Protein AF-A0AA39CH59-F1 (afdb_monomer_lite)

Sequence (118 aa):
MGLSSDQQQALDIQNHGRRNKNLNPLQWDDKLASDAQNWANHLAQQVGHMQHSTSQERPGQGENLFWGWASPGPYKEPYMHAAQGWMNEAAKYHGEAIGQGNDSAYGHYSQLGPWIEK

pLDDT: mean 80.27, std 16.63, range [33.5, 96.62]

Radius of gyration: 14.46 Å; chains: 1; bounding box: 41×37×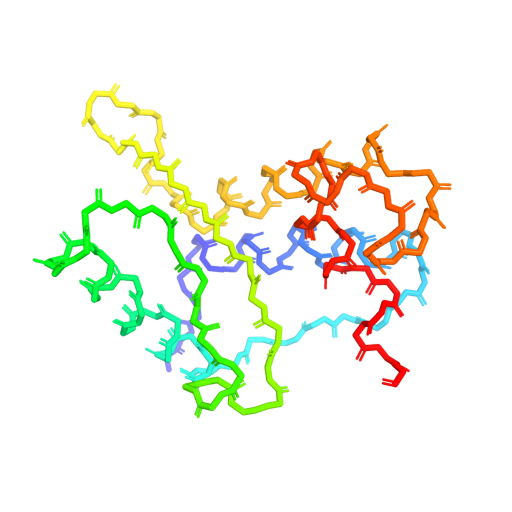37 Å

InterPro domains:
  IPR001283 Cysteine-rich secretory protein-related [PTHR10334] (8-112)
  IPR014044 CAP domain [PF00188] (11-112)
  IPR014044 CAP domain [SM00198] (5-118)
  IPR035940 CAP superfamily [G3DSA:3.40.33.10] (3-114)
  IPR035940 CAP superfamily [SSF55797] (4-112)

Secondary structure (DSSP, 8-state):
-PPPHHHHHHHHHHHHHHHTTTPPPP---HHHHHHHHHHHHHIIIII-S--PPPTTTSTT---------SSSSS-SSHHHHHHHHHHHGGGG--SPPTTSS-HHHHHHHHHHTGGGG-

Foldseek 3Di:
DDDDPLQVLLQVLLQVVAVVVVHDRDDDDPVVVVLVVVVVVCCVPPPVDDDDDDCVSVPPDDDDDDDDDVPVDVPPSVSNVSSVVLSVLVVVDPPDDPPRDPCVSRVSVVRSYDVNPD

Structure (mmCIF, N/CA/C/O backbone):
data_AF-A0AA39CH59-F1
#
_entry.id   AF-A0AA39CH59-F1
#
loop_
_atom_site.group_PDB
_atom_site.id
_atom_site.type_symbol
_atom_site.label_atom_id
_atom_site.label_alt_id
_atom_site.label_comp_id
_atom_site.label_asym_id
_atom_site.label_entity_id
_atom_site.label_seq_id
_atom_site.pdbx_PDB_ins_code
_atom_site.Cartn_x
_atom_site.Cartn_y
_atom_site.Cartn_z
_atom_site.occupancy
_atom_site.B_iso_or_equiv
_atom_site.auth_seq_id
_atom_site.auth_comp_id
_atom_site.auth_asym_id
_atom_site.auth_atom_id
_atom_site.pdbx_PDB_model_num
ATOM 1 N N . MET A 1 1 ? -19.559 -9.095 0.806 1.00 54.31 1 MET A N 1
ATOM 2 C CA . MET A 1 1 ? -19.855 -7.742 0.280 1.00 54.31 1 MET A CA 1
ATOM 3 C C . MET A 1 1 ? -18.811 -7.466 -0.793 1.00 54.31 1 MET A C 1
ATOM 5 O O . MET A 1 1 ? -17.722 -7.997 -0.655 1.00 54.31 1 MET A O 1
ATOM 9 N N . GLY A 1 2 ? -19.146 -6.782 -1.889 1.00 83.88 2 GLY A N 1
ATOM 10 C CA . GLY A 1 2 ? -18.177 -6.516 -2.966 1.00 83.88 2 GLY A CA 1
ATOM 11 C C . GLY A 1 2 ? -17.148 -5.447 -2.582 1.00 83.88 2 GLY A C 1
ATOM 12 O O . GLY A 1 2 ? -17.349 -4.740 -1.594 1.00 83.88 2 GLY A O 1
ATOM 13 N N . LEU A 1 3 ? -16.077 -5.327 -3.374 1.00 92.44 3 LEU A N 1
ATOM 14 C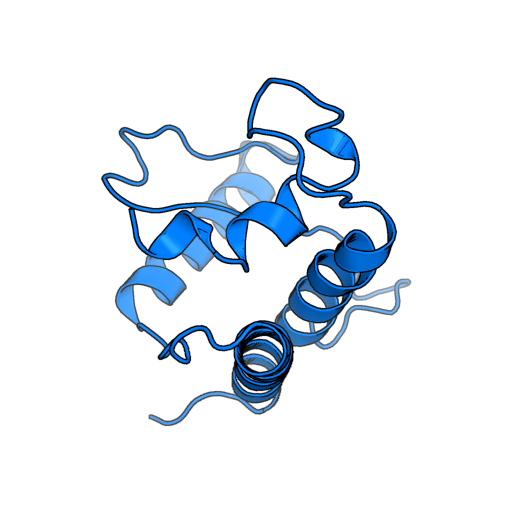 CA . LEU A 1 3 ? -15.074 -4.268 -3.225 1.00 92.44 3 LEU A CA 1
ATOM 15 C C . LEU A 1 3 ? -15.703 -2.882 -3.383 1.00 92.44 3 LEU A C 1
ATOM 17 O O . LEU A 1 3 ? -16.651 -2.699 -4.154 1.00 92.44 3 LEU A O 1
ATOM 21 N N . SER A 1 4 ? -15.152 -1.890 -2.685 1.00 95.44 4 SER A N 1
ATOM 22 C CA . SER A 1 4 ? -15.466 -0.491 -2.975 1.00 95.44 4 SER A CA 1
ATOM 23 C C . SER A 1 4 ? -14.937 -0.096 -4.361 1.00 95.44 4 SER A C 1
ATOM 25 O O . SER A 1 4 ? -14.040 -0.742 -4.906 1.00 95.44 4 SER A O 1
ATOM 27 N N . SER A 1 5 ? -15.455 0.999 -4.930 1.00 96.19 5 SER A N 1
ATOM 28 C CA . SER A 1 5 ? -14.952 1.507 -6.216 1.00 96.19 5 SER A CA 1
ATOM 29 C C . SER A 1 5 ? -13.452 1.821 -6.171 1.00 96.19 5 SER A C 1
ATOM 31 O O . SER A 1 5 ? -12.761 1.594 -7.157 1.00 96.19 5 SER A O 1
ATOM 33 N N . ASP A 1 6 ? -12.948 2.329 -5.046 1.00 95.38 6 ASP A N 1
ATOM 34 C CA . ASP A 1 6 ? -11.532 2.674 -4.881 1.00 95.38 6 ASP A CA 1
ATOM 35 C C . ASP A 1 6 ? -10.653 1.411 -4.812 1.00 95.38 6 ASP A C 1
ATOM 37 O O . ASP A 1 6 ? -9.663 1.281 -5.531 1.00 95.38 6 ASP A O 1
ATOM 41 N N . GLN A 1 7 ? -11.079 0.408 -4.034 1.00 95.75 7 GLN A N 1
ATOM 42 C CA . GLN A 1 7 ? -10.399 -0.890 -3.951 1.00 95.75 7 GLN A CA 1
ATOM 43 C C . GLN A 1 7 ? -10.366 -1.609 -5.306 1.00 95.75 7 GLN A C 1
ATOM 45 O O . GLN A 1 7 ? -9.325 -2.136 -5.702 1.00 95.75 7 GLN A O 1
ATOM 50 N N . GLN A 1 8 ? -11.488 -1.601 -6.034 1.00 96.62 8 GLN A N 1
ATOM 51 C CA . GLN A 1 8 ? -11.571 -2.208 -7.360 1.00 96.62 8 GLN A CA 1
ATOM 52 C C . GLN A 1 8 ? -10.623 -1.518 -8.348 1.00 96.62 8 GLN A C 1
ATOM 54 O O . GLN A 1 8 ? -9.862 -2.198 -9.031 1.00 96.62 8 GLN A O 1
ATOM 59 N N . GLN A 1 9 ? -10.601 -0.182 -8.383 1.00 95.69 9 GLN A N 1
ATOM 60 C CA . GLN A 1 9 ? -9.691 0.560 -9.260 1.00 95.69 9 GLN A CA 1
ATOM 61 C C . GLN A 1 9 ? -8.221 0.287 -8.931 1.00 95.69 9 GLN A C 1
ATOM 63 O O . GLN A 1 9 ? -7.411 0.103 -9.839 1.00 95.69 9 GLN A O 1
ATOM 68 N N . ALA A 1 10 ? -7.865 0.208 -7.649 1.00 93.94 10 ALA A N 1
ATOM 69 C CA . ALA A 1 10 ? -6.507 -0.127 -7.232 1.00 93.94 10 ALA A CA 1
ATOM 70 C C . ALA A 1 10 ? -6.073 -1.526 -7.701 1.00 93.94 10 ALA A C 1
ATOM 72 O O . ALA A 1 10 ? -4.932 -1.703 -8.143 1.00 93.94 10 ALA A O 1
ATOM 73 N N . LEU A 1 11 ? -6.970 -2.515 -7.625 1.00 94.56 11 LEU A N 1
ATOM 74 C CA . LEU A 1 11 ? -6.720 -3.868 -8.125 1.00 94.56 11 LEU A CA 1
ATOM 75 C C . LEU A 1 11 ? -6.579 -3.879 -9.654 1.00 94.56 11 LEU A C 1
ATOM 77 O O . LEU A 1 11 ? -5.652 -4.495 -10.185 1.00 94.56 11 LEU A O 1
ATOM 81 N N . ASP A 1 12 ? -7.450 -3.157 -10.359 1.00 94.69 12 ASP A N 1
ATOM 82 C CA . ASP A 1 12 ? -7.435 -3.061 -11.820 1.00 94.69 12 ASP A CA 1
ATOM 83 C C . ASP A 1 12 ? -6.147 -2.401 -12.337 1.00 94.69 12 ASP A C 1
ATOM 85 O O . ASP A 1 12 ? -5.546 -2.895 -13.293 1.00 94.69 12 ASP A O 1
ATOM 89 N N . ILE A 1 13 ? -5.671 -1.335 -11.681 1.00 92.12 13 ILE A N 1
ATOM 90 C CA . ILE A 1 13 ? -4.408 -0.651 -12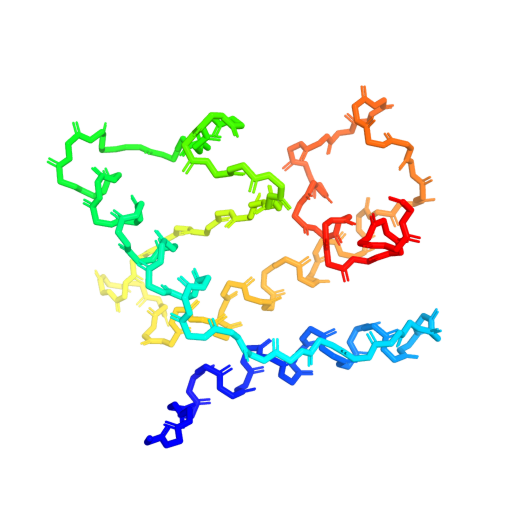.014 1.00 92.12 13 ILE A CA 1
ATOM 91 C C . ILE A 1 13 ? -3.222 -1.621 -11.929 1.00 92.12 13 ILE A C 1
ATOM 93 O O . ILE A 1 13 ? -2.415 -1.711 -12.861 1.00 92.12 13 ILE A O 1
ATOM 97 N N . GLN A 1 14 ? -3.130 -2.379 -10.836 1.00 89.19 14 GLN A N 1
ATOM 98 C CA . GLN A 1 14 ? -2.059 -3.358 -10.638 1.00 89.19 14 GLN A CA 1
ATOM 99 C C . GLN A 1 14 ? -2.154 -4.496 -11.662 1.00 89.19 14 GLN A C 1
ATOM 101 O O . GLN A 1 14 ? -1.159 -4.849 -12.299 1.00 89.19 14 GLN A O 1
ATOM 106 N N . ASN A 1 15 ? -3.356 -5.029 -11.891 1.00 92.31 15 ASN A N 1
ATOM 107 C CA . ASN A 1 15 ? -3.588 -6.110 -12.849 1.00 92.31 15 ASN A CA 1
ATOM 108 C C . ASN A 1 15 ? -3.331 -5.692 -14.298 1.00 92.31 15 ASN A C 1
ATOM 110 O O . ASN A 1 15 ? -2.799 -6.486 -15.077 1.00 92.31 15 ASN A O 1
ATOM 114 N N . HIS A 1 16 ? -3.620 -4.444 -14.660 1.00 89.88 16 HIS A N 1
ATOM 115 C CA . HIS A 1 16 ? -3.230 -3.885 -15.950 1.00 89.88 16 HIS A CA 1
ATOM 116 C C . HIS A 1 16 ? -1.701 -3.859 -16.106 1.00 89.88 16 HIS A C 1
ATOM 118 O O . HIS A 1 16 ? -1.168 -4.298 -17.129 1.00 89.88 16 HIS A O 1
ATOM 124 N N . GLY A 1 17 ? -0.980 -3.424 -15.068 1.00 84.94 17 GLY A N 1
ATOM 125 C CA . GLY A 1 17 ? 0.483 -3.467 -15.024 1.00 84.94 17 GLY A CA 1
ATOM 126 C C . GLY A 1 17 ? 1.055 -4.874 -15.210 1.00 84.94 17 GLY A C 1
ATOM 127 O O . GLY A 1 17 ? 1.951 -5.081 -16.032 1.00 84.94 17 GLY A O 1
ATOM 128 N N . ARG A 1 18 ? 0.494 -5.849 -14.491 1.00 87.44 18 ARG A N 1
ATOM 129 C CA . ARG A 1 18 ? 0.889 -7.265 -14.543 1.00 87.44 18 ARG A CA 1
ATOM 130 C C . ARG A 1 18 ? 0.608 -7.900 -15.901 1.00 87.44 18 ARG A C 1
ATOM 132 O O . ARG A 1 18 ? 1.476 -8.583 -16.447 1.00 87.44 18 ARG A O 1
ATOM 139 N N . ARG A 1 19 ? -0.544 -7.595 -16.506 1.00 88.25 19 ARG A N 1
ATOM 140 C CA . ARG A 1 19 ? -0.905 -8.054 -17.855 1.00 88.25 19 ARG A CA 1
ATOM 141 C C . ARG A 1 19 ? 0.106 -7.598 -18.906 1.00 88.25 19 ARG A C 1
ATOM 143 O O . ARG A 1 19 ? 0.512 -8.405 -19.734 1.00 88.25 19 ARG A O 1
ATOM 150 N N . ASN A 1 20 ? 0.572 -6.350 -18.837 1.00 81.75 20 ASN A N 1
ATOM 151 C CA . ASN A 1 20 ? 1.590 -5.820 -19.759 1.00 81.75 20 ASN A CA 1
ATOM 152 C C . ASN A 1 20 ? 2.953 -6.530 -19.643 1.00 81.75 20 ASN A C 1
ATOM 154 O O . ASN A 1 20 ? 3.830 -6.329 -20.482 1.00 81.75 20 ASN A O 1
ATOM 158 N N . LYS A 1 21 ? 3.139 -7.356 -18.607 1.00 80.44 21 LYS A N 1
ATOM 159 C CA . LYS A 1 21 ? 4.331 -8.170 -18.352 1.00 80.44 21 LYS A CA 1
ATOM 160 C C . LYS A 1 21 ? 4.061 -9.679 -18.445 1.00 80.44 21 LYS A C 1
ATOM 162 O O . LYS A 1 21 ? 4.940 -10.453 -18.086 1.00 80.44 21 LYS A O 1
ATOM 167 N N . ASN A 1 22 ? 2.888 -10.098 -18.933 1.00 85.75 22 ASN A N 1
ATOM 168 C CA . ASN A 1 22 ? 2.451 -11.501 -18.994 1.00 85.75 22 ASN A CA 1
ATOM 169 C C . ASN A 1 22 ? 2.450 -12.222 -17.630 1.00 85.75 22 ASN A C 1
ATOM 171 O O . ASN A 1 22 ? 2.725 -13.417 -17.564 1.00 85.75 22 ASN A O 1
ATOM 175 N N . LEU A 1 23 ? 2.150 -11.503 -16.546 1.00 84.25 23 LEU A N 1
ATOM 176 C CA . LEU A 1 23 ? 2.016 -12.071 -15.202 1.00 84.25 23 LEU A CA 1
ATOM 177 C C . LEU A 1 23 ? 0.553 -12.395 -14.886 1.00 84.25 23 LEU A C 1
ATOM 179 O O . LEU A 1 23 ? -0.357 -11.741 -15.407 1.00 84.25 23 LEU A O 1
ATOM 183 N N . ASN A 1 24 ? 0.322 -13.359 -13.990 1.00 89.44 24 ASN A N 1
ATOM 184 C CA . ASN A 1 24 ? -1.033 -13.700 -13.556 1.00 89.44 24 ASN A CA 1
ATOM 185 C C . ASN A 1 24 ? -1.682 -12.529 -12.802 1.00 89.44 24 ASN A C 1
ATOM 187 O O . ASN A 1 24 ? -0.993 -11.850 -12.031 1.00 89.44 24 ASN A O 1
ATOM 191 N N . PRO A 1 25 ? -2.992 -12.284 -12.981 1.00 91.06 25 PRO A N 1
ATOM 192 C CA . PRO A 1 25 ? -3.693 -11.247 -12.238 1.00 91.06 25 PRO A CA 1
ATOM 193 C C . PRO A 1 25 ? -3.763 -11.594 -10.746 1.00 91.06 25 PRO A C 1
ATOM 195 O O . PRO A 1 25 ? -3.957 -12.747 -10.362 1.00 91.06 25 PRO A O 1
ATOM 198 N N . LEU A 1 26 ? -3.633 -10.571 -9.913 1.00 91.75 26 LEU A N 1
ATOM 199 C CA . LEU A 1 26 ? -3.922 -10.619 -8.489 1.00 91.75 26 LEU A CA 1
ATOM 200 C C . LEU A 1 26 ? -5.430 -10.702 -8.261 1.00 91.75 26 LEU A C 1
ATOM 202 O O . LEU A 1 26 ? -6.236 -10.207 -9.058 1.00 91.75 26 LEU A O 1
ATOM 206 N N . GLN A 1 27 ? -5.789 -11.280 -7.123 1.00 94.38 27 GLN A N 1
ATOM 207 C CA . GLN A 1 27 ? -7.140 -11.278 -6.584 1.00 94.38 27 GLN A CA 1
ATOM 208 C C . GLN A 1 27 ? -7.115 -10.589 -5.225 1.00 94.38 27 GLN A C 1
ATOM 210 O O . GLN A 1 27 ? -6.110 -10.639 -4.517 1.00 94.38 27 GLN A O 1
ATOM 215 N N . TRP A 1 28 ? -8.215 -9.928 -4.883 1.00 95.00 28 TRP A N 1
ATOM 216 C CA . TRP A 1 28 ? -8.356 -9.326 -3.568 1.00 95.00 28 TRP A CA 1
ATOM 217 C C . TRP A 1 28 ? -8.469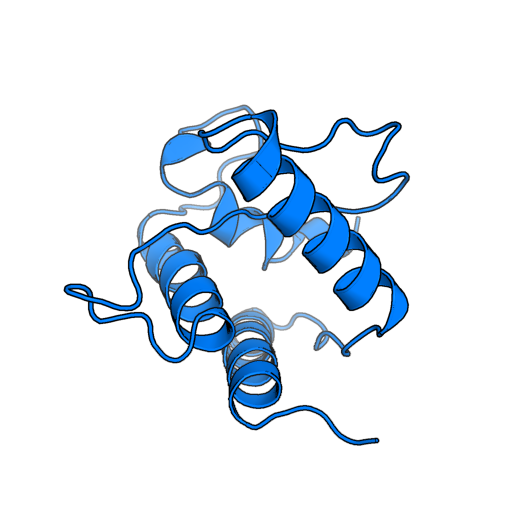 -10.406 -2.493 1.00 95.00 28 TRP A C 1
ATOM 219 O O . TRP A 1 28 ? -9.186 -11.389 -2.676 1.00 95.00 28 TRP A O 1
ATOM 229 N N . ASP A 1 29 ? -7.797 -10.188 -1.368 1.00 94.69 29 ASP A N 1
ATOM 230 C CA . ASP A 1 29 ? -7.872 -11.042 -0.190 1.00 94.69 29 ASP A CA 1
ATOM 231 C C . ASP A 1 29 ? -8.293 -10.186 1.010 1.00 94.69 29 ASP A C 1
ATOM 233 O O . ASP A 1 29 ? -7.603 -9.241 1.404 1.00 94.69 29 ASP A O 1
ATOM 237 N N . ASP A 1 30 ? -9.454 -10.506 1.582 1.00 94.06 30 ASP A N 1
ATOM 238 C CA . ASP A 1 30 ? -10.036 -9.737 2.684 1.00 94.06 30 ASP A CA 1
ATOM 239 C C . ASP A 1 30 ? -9.187 -9.801 3.959 1.00 94.06 30 ASP A C 1
ATOM 241 O O . ASP A 1 30 ? -9.188 -8.856 4.755 1.00 94.06 30 ASP A O 1
ATOM 245 N N . LYS A 1 31 ? -8.436 -10.890 4.163 1.00 92.94 31 LYS A N 1
ATOM 246 C CA . LYS A 1 31 ? -7.547 -11.022 5.315 1.00 92.94 31 LYS A CA 1
ATOM 247 C C . LYS A 1 31 ? -6.316 -10.140 5.140 1.00 92.94 31 LYS A C 1
ATOM 249 O O . LYS A 1 31 ? -6.001 -9.396 6.066 1.00 92.94 31 LYS A O 1
ATOM 254 N N . LEU A 1 32 ? -5.688 -10.148 3.962 1.00 92.38 32 LEU A N 1
ATOM 255 C CA . LEU A 1 32 ? -4.581 -9.235 3.648 1.00 92.38 32 LEU A CA 1
ATOM 256 C C . LEU A 1 32 ? -5.013 -7.771 3.775 1.00 92.38 32 LEU A C 1
ATOM 258 O O . LEU A 1 32 ? -4.296 -6.962 4.360 1.00 92.38 32 LEU A O 1
ATOM 262 N N . ALA A 1 33 ? -6.208 -7.431 3.288 1.00 94.12 33 ALA A N 1
ATOM 263 C CA . ALA A 1 33 ? -6.752 -6.082 3.415 1.00 94.12 33 ALA A CA 1
ATOM 264 C C . ALA A 1 33 ? -6.960 -5.672 4.882 1.00 94.12 33 ALA A C 1
ATOM 266 O O . ALA A 1 33 ? -6.624 -4.550 5.268 1.00 94.12 33 ALA A O 1
ATOM 267 N N . SER A 1 34 ? -7.488 -6.580 5.709 1.00 94.19 34 SER A N 1
ATOM 268 C CA . SER A 1 34 ? -7.665 -6.341 7.143 1.00 94.19 34 SER A CA 1
ATOM 269 C C . SER A 1 34 ? -6.328 -6.163 7.865 1.00 94.19 34 SER A C 1
ATOM 271 O O . SER A 1 34 ? -6.199 -5.261 8.693 1.00 94.19 34 SER A O 1
ATOM 273 N N . ASP A 1 35 ? -5.338 -7.003 7.569 1.00 92.31 35 ASP A N 1
ATOM 274 C CA . ASP A 1 35 ? -4.014 -6.939 8.191 1.00 92.31 35 ASP A CA 1
ATOM 275 C C . ASP A 1 35 ? -3.294 -5.631 7.801 1.00 92.31 35 ASP A C 1
ATOM 277 O O . ASP A 1 35 ? -2.787 -4.917 8.671 1.00 92.31 35 ASP A O 1
ATOM 281 N N . ALA A 1 36 ? -3.365 -5.235 6.525 1.00 92.88 36 ALA A N 1
ATOM 282 C CA . ALA A 1 36 ? -2.829 -3.962 6.041 1.00 92.88 36 ALA A CA 1
ATOM 283 C C . ALA A 1 36 ? -3.505 -2.748 6.703 1.00 92.88 36 ALA A C 1
ATOM 285 O O . ALA A 1 36 ? -2.831 -1.791 7.094 1.00 92.88 36 ALA A O 1
ATOM 286 N N . GLN A 1 37 ? -4.831 -2.782 6.885 1.00 95.00 37 GLN A N 1
ATOM 287 C CA . GLN A 1 37 ? -5.557 -1.712 7.572 1.00 95.00 37 GLN A CA 1
ATOM 288 C C . GLN A 1 37 ? -5.148 -1.597 9.047 1.00 95.00 37 GLN A C 1
ATOM 290 O O . GLN A 1 37 ? -5.019 -0.484 9.566 1.00 95.00 37 GLN A O 1
ATOM 295 N N . ASN A 1 38 ? -4.920 -2.726 9.725 1.00 95.44 38 ASN A N 1
ATOM 296 C CA . ASN A 1 38 ? -4.440 -2.740 11.106 1.00 95.44 38 ASN A CA 1
ATOM 297 C C . ASN A 1 38 ? -3.055 -2.097 11.223 1.00 95.44 38 ASN A C 1
ATOM 299 O O . ASN A 1 38 ? -2.842 -1.268 12.112 1.00 95.44 38 ASN A O 1
ATOM 303 N N . TRP A 1 39 ? -2.142 -2.413 10.301 1.00 94.31 39 TRP A N 1
ATOM 304 C CA . TRP A 1 39 ? -0.821 -1.788 10.274 1.00 94.31 39 TRP A CA 1
ATOM 305 C C . TRP A 1 39 ? -0.898 -0.286 9.980 1.00 94.31 39 TRP A C 1
ATOM 307 O O . TRP A 1 39 ? -0.299 0.514 10.698 1.00 94.31 39 TRP A O 1
ATOM 317 N N . ALA A 1 40 ? -1.714 0.131 9.008 1.00 92.94 40 ALA A N 1
ATOM 318 C CA . ALA A 1 40 ? -1.924 1.548 8.709 1.00 92.94 40 ALA A CA 1
ATOM 319 C C . ALA A 1 40 ? -2.450 2.328 9.930 1.00 92.94 40 ALA A C 1
ATOM 321 O O . ALA A 1 40 ? -1.982 3.433 10.217 1.00 92.94 40 ALA A O 1
ATOM 322 N N . ASN A 1 41 ? -3.375 1.736 10.694 1.00 95.56 41 ASN A N 1
ATOM 323 C CA . ASN A 1 41 ? -3.874 2.320 11.939 1.00 95.56 41 ASN A CA 1
ATOM 324 C C . ASN A 1 41 ? -2.774 2.417 13.007 1.00 95.56 41 ASN A C 1
ATOM 326 O O . ASN A 1 41 ? -2.669 3.445 13.677 1.00 95.56 41 ASN A O 1
ATOM 330 N N . HIS A 1 42 ? -1.941 1.381 13.152 1.00 94.69 42 HIS A N 1
ATOM 331 C CA . HIS A 1 42 ? -0.799 1.394 14.067 1.00 94.69 42 HIS A CA 1
ATOM 332 C C . HIS A 1 42 ? 0.180 2.524 13.725 1.00 94.69 42 HIS A C 1
ATOM 334 O O . HIS A 1 42 ? 0.528 3.319 14.602 1.00 94.69 42 HIS A O 1
ATOM 340 N N . LEU A 1 43 ? 0.550 2.663 12.447 1.00 92.25 43 LEU A N 1
ATOM 341 C CA . LEU A 1 43 ? 1.434 3.735 11.992 1.00 92.25 43 LEU A CA 1
ATOM 342 C C . LEU A 1 43 ? 0.854 5.118 12.301 1.00 92.25 43 LEU A C 1
ATOM 344 O O . LEU A 1 43 ? 1.547 5.969 12.858 1.00 92.25 43 LEU A O 1
ATOM 348 N N . ALA A 1 44 ? -0.426 5.330 11.988 1.00 91.38 44 ALA A N 1
ATOM 349 C CA . ALA A 1 44 ? -1.091 6.613 12.187 1.00 91.38 44 ALA A CA 1
ATOM 350 C C . ALA A 1 44 ? -1.241 7.000 13.669 1.00 91.38 44 ALA A C 1
ATOM 352 O O . ALA A 1 44 ? -1.155 8.180 14.001 1.00 91.38 44 ALA A O 1
ATOM 353 N N . GLN A 1 45 ? -1.483 6.029 14.554 1.00 95.12 45 GLN A N 1
ATOM 354 C CA . GLN A 1 45 ? -1.799 6.296 15.961 1.00 95.12 45 GLN A CA 1
ATOM 355 C C . GLN A 1 45 ? -0.585 6.240 16.890 1.00 95.12 45 GLN A C 1
ATOM 357 O O . GLN A 1 45 ? -0.565 6.955 17.888 1.00 95.12 45 GLN A O 1
ATOM 362 N N . GLN A 1 46 ? 0.390 5.373 16.604 1.00 94.56 46 GLN A N 1
ATOM 363 C CA . GLN A 1 46 ? 1.459 5.032 17.551 1.00 94.56 46 GLN A CA 1
ATOM 364 C C . GLN A 1 46 ? 2.855 5.432 17.063 1.00 94.56 46 GLN A C 1
ATOM 366 O O . GLN A 1 46 ? 3.720 5.728 17.882 1.00 94.56 46 GLN A O 1
ATOM 371 N N . VAL A 1 47 ? 3.088 5.448 15.746 1.00 92.69 47 VAL A N 1
ATOM 372 C CA . VAL A 1 47 ? 4.442 5.595 15.171 1.00 92.69 47 VAL A CA 1
ATOM 373 C C . VAL A 1 47 ? 4.671 6.988 14.578 1.00 92.69 47 VAL A C 1
ATOM 375 O O . VAL A 1 47 ? 5.746 7.569 14.734 1.00 92.69 47 VAL A O 1
ATOM 378 N N . GLY A 1 48 ? 3.670 7.548 13.896 1.00 89.06 48 GLY A N 1
ATOM 379 C CA . GLY A 1 48 ? 3.704 8.906 13.341 1.00 89.06 48 GLY A CA 1
ATOM 380 C C . GLY A 1 48 ? 4.602 9.093 12.112 1.00 89.06 48 GLY A C 1
ATOM 381 O O . GLY A 1 48 ? 4.773 10.221 11.654 1.00 89.06 48 GLY A O 1
ATOM 382 N N . HIS A 1 49 ? 5.174 8.019 11.564 1.00 85.56 49 HIS A N 1
ATOM 383 C CA . HIS A 1 49 ? 5.965 8.040 10.334 1.00 85.56 49 HIS A CA 1
ATOM 384 C C . HIS A 1 49 ? 5.852 6.709 9.577 1.00 85.56 49 HIS A C 1
ATOM 386 O O . HIS A 1 49 ? 5.324 5.726 10.093 1.00 85.56 49 HIS A O 1
ATOM 392 N N . MET A 1 50 ? 6.324 6.697 8.330 1.00 83.88 50 MET A N 1
ATOM 393 C CA . MET A 1 50 ? 6.294 5.521 7.460 1.00 83.88 50 MET A CA 1
ATOM 394 C C . MET A 1 50 ? 7.331 4.499 7.909 1.00 83.88 50 MET A C 1
ATOM 396 O O . MET A 1 50 ? 8.531 4.768 7.855 1.00 83.88 50 MET A O 1
ATOM 400 N N . GLN A 1 51 ? 6.860 3.328 8.323 1.00 87.38 51 GLN A N 1
ATOM 401 C CA . GLN A 1 51 ? 7.705 2.223 8.744 1.00 87.38 51 GLN A CA 1
ATOM 402 C C . GLN A 1 51 ? 7.091 0.905 8.277 1.00 87.38 51 GLN A C 1
ATOM 404 O O . GLN A 1 51 ? 5.904 0.652 8.481 1.00 87.38 51 GLN A O 1
ATOM 409 N N . HIS A 1 52 ? 7.914 0.066 7.652 1.00 86.38 52 HIS A N 1
ATOM 410 C CA . HIS A 1 52 ? 7.493 -1.268 7.248 1.00 86.38 52 HIS A CA 1
ATOM 411 C C . HIS A 1 52 ? 7.267 -2.181 8.454 1.00 86.38 52 HIS A C 1
ATOM 413 O O . HIS A 1 52 ? 8.022 -2.117 9.430 1.00 86.38 52 HIS A O 1
ATOM 419 N N . SER A 1 53 ? 6.271 -3.059 8.359 1.00 86.94 53 SER A N 1
ATOM 420 C CA . SER A 1 53 ? 6.102 -4.149 9.319 1.00 86.94 53 SER A CA 1
ATOM 421 C C . SER A 1 53 ? 7.232 -5.171 9.166 1.00 86.94 53 SER A C 1
ATOM 423 O O . SER A 1 53 ? 7.779 -5.398 8.071 1.00 86.94 53 SER A O 1
ATOM 425 N N . THR A 1 54 ? 7.616 -5.789 10.281 1.00 88.31 54 THR A N 1
ATOM 426 C CA . THR A 1 54 ? 8.628 -6.849 10.291 1.00 88.31 54 THR A CA 1
ATOM 427 C C . THR A 1 54 ? 8.080 -8.128 9.662 1.00 88.31 54 THR A C 1
ATOM 429 O O . THR A 1 54 ? 6.879 -8.391 9.669 1.00 88.31 54 THR A O 1
ATOM 432 N N . SER A 1 55 ? 8.961 -8.992 9.158 1.00 85.38 55 SER A N 1
ATOM 433 C CA . SER A 1 55 ? 8.554 -10.279 8.578 1.00 85.38 55 SER A CA 1
ATOM 434 C C . SER A 1 55 ? 7.790 -11.173 9.566 1.00 85.38 55 SER A C 1
ATOM 436 O O . SER A 1 55 ? 7.009 -12.019 9.145 1.00 85.38 55 SER A O 1
ATOM 438 N N . GLN A 1 56 ? 8.010 -11.002 10.872 1.00 87.81 56 GLN A N 1
ATOM 439 C CA . GLN A 1 56 ? 7.289 -11.698 11.937 1.00 87.81 56 GLN A CA 1
ATOM 440 C C . GLN A 1 56 ? 5.853 -11.182 12.107 1.00 87.81 56 GLN A C 1
ATOM 442 O O . GLN A 1 56 ? 4.971 -11.963 12.453 1.00 87.81 56 GLN A O 1
ATOM 447 N N . GLU A 1 57 ? 5.617 -9.893 11.857 1.00 87.12 57 GLU A N 1
ATOM 448 C CA . GLU A 1 57 ? 4.291 -9.260 11.916 1.00 87.12 57 GLU A CA 1
ATOM 449 C C . GLU A 1 57 ? 3.464 -9.534 10.651 1.00 87.12 57 GLU A C 1
ATOM 451 O O . GLU A 1 57 ? 2.236 -9.551 10.718 1.00 87.12 57 GLU A O 1
ATOM 456 N N . ARG A 1 58 ? 4.126 -9.818 9.521 1.00 87.56 58 ARG A N 1
ATOM 457 C CA . ARG A 1 58 ? 3.493 -10.161 8.232 1.00 87.56 58 ARG A CA 1
ATOM 458 C C . ARG A 1 58 ? 4.090 -11.423 7.583 1.00 87.56 58 ARG A C 1
ATOM 460 O O . ARG A 1 58 ? 4.668 -11.368 6.491 1.00 87.56 58 ARG A O 1
ATOM 467 N N . PRO A 1 59 ? 3.987 -12.590 8.239 1.00 84.31 59 PRO A N 1
ATOM 468 C CA . PRO A 1 59 ? 4.654 -13.805 7.785 1.00 84.31 59 PRO A CA 1
ATOM 469 C C . PRO A 1 59 ? 4.191 -14.213 6.383 1.00 84.31 59 PRO A C 1
ATOM 471 O O . PRO A 1 59 ? 3.008 -14.442 6.144 1.00 84.31 59 PRO A O 1
ATOM 474 N N . GLY A 1 60 ? 5.150 -14.319 5.459 1.00 83.31 60 GLY A N 1
ATOM 475 C CA . GLY A 1 60 ? 4.903 -14.732 4.074 1.00 83.31 60 GLY A CA 1
ATOM 476 C C . GLY A 1 60 ? 4.260 -13.667 3.179 1.00 83.31 60 GLY A C 1
ATOM 477 O O . GLY A 1 60 ? 3.836 -14.006 2.079 1.00 83.31 60 GLY A O 1
ATOM 478 N N . GLN A 1 61 ? 4.181 -12.405 3.614 1.00 82.31 61 GLN A N 1
ATOM 479 C CA . GLN A 1 61 ? 3.567 -11.318 2.842 1.00 82.31 61 GLN A CA 1
ATOM 480 C C . GLN A 1 61 ? 4.608 -10.273 2.415 1.00 82.31 61 GLN A C 1
ATOM 482 O O . GLN A 1 61 ? 5.540 -9.975 3.165 1.00 82.31 61 GLN A O 1
ATOM 487 N N . GLY A 1 62 ? 4.434 -9.691 1.225 1.00 83.31 62 GLY A N 1
ATOM 488 C CA . GLY A 1 62 ? 5.104 -8.447 0.820 1.00 83.31 62 GLY A CA 1
ATOM 489 C C . GLY A 1 62 ? 4.430 -7.215 1.438 1.00 83.31 62 GLY A C 1
ATOM 490 O O . GLY A 1 62 ? 3.369 -7.338 2.045 1.00 83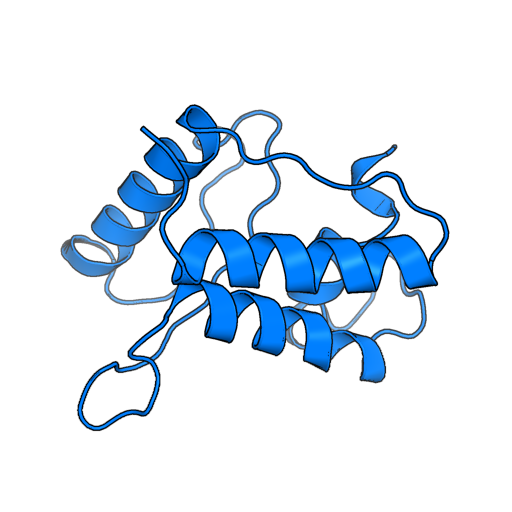.31 62 GLY A O 1
ATOM 491 N N . GLU A 1 63 ? 5.026 -6.031 1.294 1.00 83.62 63 GLU A N 1
ATOM 492 C CA . GLU A 1 63 ? 4.428 -4.786 1.787 1.00 83.62 63 GLU A CA 1
ATOM 493 C C . GLU A 1 63 ? 4.916 -3.559 1.008 1.00 83.62 63 GLU A C 1
ATOM 495 O O . GLU A 1 63 ? 6.111 -3.256 0.977 1.00 83.62 63 GLU A O 1
ATOM 500 N N . ASN A 1 64 ? 3.957 -2.798 0.478 1.00 87.12 64 ASN A N 1
ATOM 501 C CA . ASN A 1 64 ? 4.164 -1.444 -0.015 1.00 87.12 64 ASN A CA 1
ATOM 502 C C . ASN A 1 64 ? 3.415 -0.456 0.871 1.00 87.12 64 ASN A C 1
ATOM 504 O O . ASN A 1 64 ? 2.281 -0.712 1.277 1.00 87.12 64 ASN A O 1
ATOM 508 N N . LEU A 1 65 ? 4.023 0.703 1.115 1.00 85.25 65 LEU A N 1
ATOM 509 C CA . LEU A 1 65 ? 3.396 1.774 1.873 1.00 85.25 65 LEU A CA 1
ATOM 510 C C . LEU A 1 65 ? 3.178 2.995 0.978 1.00 85.25 65 LEU A C 1
ATOM 512 O O . LEU A 1 65 ? 3.944 3.287 0.060 1.00 85.25 65 LEU A O 1
ATOM 516 N N . PHE A 1 66 ? 2.112 3.730 1.264 1.00 88.75 66 PHE A N 1
ATOM 517 C CA . PHE A 1 66 ? 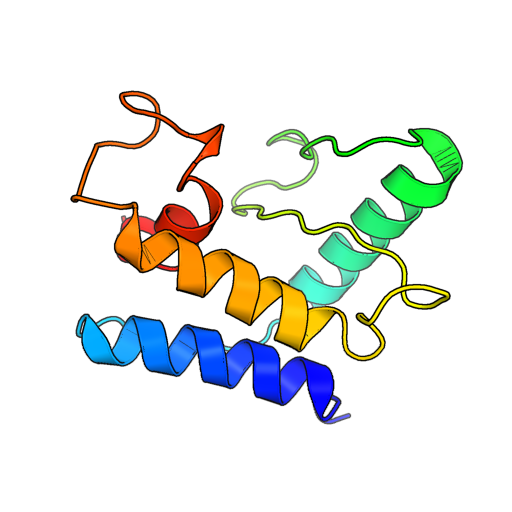1.821 5.017 0.650 1.00 88.75 66 PHE A CA 1
ATOM 518 C C . PHE A 1 66 ? 1.317 5.976 1.725 1.00 88.75 66 PHE A C 1
ATOM 520 O O . PHE A 1 66 ? 0.607 5.566 2.642 1.00 88.75 66 PHE A O 1
ATOM 527 N N . TRP A 1 67 ? 1.671 7.255 1.612 1.00 86.00 67 TRP A N 1
ATOM 528 C CA . TRP A 1 67 ? 1.207 8.279 2.538 1.00 86.00 67 TRP A CA 1
ATOM 529 C C . TRP A 1 67 ? 0.898 9.585 1.824 1.00 86.00 67 TRP A C 1
ATOM 531 O O . TRP A 1 67 ? 1.598 10.000 0.900 1.00 86.00 67 TRP A O 1
ATOM 541 N N . GLY A 1 68 ? -0.143 10.257 2.302 1.00 87.12 68 GLY A N 1
ATOM 542 C CA . GLY A 1 68 ? -0.536 11.567 1.827 1.00 87.12 68 GLY A CA 1
ATOM 543 C C . GLY A 1 68 ? -1.772 12.088 2.550 1.00 87.12 68 GLY A C 1
ATOM 544 O O . GLY A 1 68 ? -2.456 11.365 3.269 1.00 87.12 68 GLY A O 1
ATOM 545 N N . TRP A 1 69 ? -2.062 13.369 2.349 1.00 84.88 69 TRP A N 1
ATOM 546 C CA . TRP A 1 69 ? -3.213 14.036 2.949 1.00 84.88 69 TRP A CA 1
ATOM 547 C C . TRP A 1 69 ? -4.436 13.969 2.028 1.00 84.88 69 TRP A C 1
ATOM 549 O O . TRP A 1 69 ? -4.351 14.361 0.865 1.00 84.88 69 TRP A O 1
ATOM 559 N N . ALA A 1 70 ? -5.587 13.556 2.560 1.00 87.12 70 ALA A N 1
ATOM 560 C CA . ALA A 1 70 ? -6.875 13.672 1.863 1.00 87.12 70 ALA A CA 1
ATOM 561 C C . ALA A 1 70 ? -7.435 15.110 1.880 1.00 87.12 70 ALA A C 1
ATOM 563 O O . ALA A 1 70 ? -8.264 15.479 1.054 1.00 87.12 70 ALA A O 1
ATOM 564 N N . SER A 1 71 ? -7.001 15.922 2.849 1.00 84.94 71 SER A N 1
ATOM 565 C CA . SER A 1 71 ? -7.264 17.360 2.933 1.00 84.94 71 SER A CA 1
ATOM 566 C C . SER A 1 71 ? -6.133 18.019 3.731 1.00 84.94 71 SER A C 1
ATOM 568 O O . SER A 1 71 ? -5.765 17.481 4.777 1.00 84.94 71 SER A O 1
ATOM 570 N N . PRO A 1 72 ? -5.530 19.126 3.259 1.00 87.56 72 PRO A N 1
ATOM 571 C CA . PRO A 1 72 ? -5.818 19.854 2.016 1.00 87.56 72 PRO A CA 1
ATOM 572 C C . PRO A 1 72 ? -5.293 19.165 0.736 1.00 87.56 72 PRO A C 1
ATOM 574 O O . PRO A 1 72 ? -5.302 19.772 -0.331 1.00 87.56 72 PRO A O 1
ATOM 577 N N . GLY A 1 73 ? -4.788 17.929 0.829 1.00 85.38 73 GLY A N 1
ATOM 578 C CA . GLY A 1 73 ? -4.221 17.200 -0.307 1.00 85.38 73 GLY A CA 1
ATOM 579 C C . GLY A 1 73 ? -5.254 16.497 -1.207 1.00 85.38 73 GLY A C 1
ATOM 580 O O . GLY A 1 73 ? -6.451 16.527 -0.930 1.00 85.38 73 GLY A O 1
ATOM 581 N N . PRO A 1 74 ? -4.802 15.881 -2.314 1.00 88.19 74 PRO A N 1
ATOM 582 C CA . PRO A 1 74 ? -5.688 15.336 -3.343 1.00 88.19 74 PRO A CA 1
ATOM 583 C C . PRO A 1 74 ? -6.155 13.892 -3.089 1.00 88.19 74 PRO A C 1
ATOM 585 O O . PRO A 1 74 ? -6.966 13.390 -3.857 1.00 88.19 74 PRO A O 1
ATOM 588 N N . TYR A 1 75 ? -5.658 13.207 -2.055 1.00 88.62 75 TYR A N 1
ATOM 589 C CA . TYR A 1 75 ? -5.781 11.748 -1.924 1.00 88.62 75 TYR A CA 1
ATOM 590 C C . TYR A 1 75 ? -7.085 11.303 -1.244 1.00 88.62 75 TYR A C 1
ATOM 592 O O . TYR A 1 75 ? -7.063 10.753 -0.143 1.00 88.62 75 TYR A O 1
ATOM 600 N N . LYS A 1 76 ? -8.231 11.578 -1.872 1.00 89.19 76 LYS A N 1
ATOM 601 C CA . LYS A 1 76 ? -9.555 11.168 -1.362 1.00 89.19 76 LYS A CA 1
ATOM 602 C C . LYS A 1 76 ? -9.852 9.687 -1.622 1.00 89.19 76 LYS A C 1
ATOM 604 O O . LYS A 1 76 ? -10.584 9.077 -0.847 1.00 89.19 76 LYS A O 1
ATOM 609 N N . GLU A 1 77 ? -9.223 9.123 -2.650 1.00 93.25 77 GLU A N 1
ATOM 610 C CA . GLU A 1 77 ? -9.250 7.713 -3.047 1.00 93.25 77 GLU A CA 1
ATOM 611 C C . GLU A 1 77 ? -7.864 7.075 -2.802 1.00 93.25 77 GLU A C 1
ATOM 613 O O . GLU A 1 77 ? -7.040 6.962 -3.722 1.00 93.25 77 GLU A O 1
ATOM 618 N N . PRO A 1 78 ? -7.518 6.758 -1.539 1.00 90.31 78 PRO A N 1
ATOM 619 C CA . PRO A 1 78 ? -6.160 6.373 -1.169 1.00 90.31 78 PRO A CA 1
ATOM 620 C C . PRO A 1 78 ? -5.678 5.089 -1.852 1.00 90.31 78 PRO A C 1
ATOM 622 O O . PRO A 1 78 ? -4.487 4.999 -2.154 1.00 90.31 78 PRO A O 1
ATOM 625 N N . TYR A 1 79 ? -6.555 4.115 -2.125 1.00 92.62 79 TYR A N 1
ATOM 626 C CA . TYR A 1 79 ? -6.131 2.839 -2.713 1.00 92.62 79 TYR A CA 1
ATOM 627 C C . TYR A 1 79 ? -5.685 3.025 -4.167 1.00 92.62 79 TYR A C 1
ATOM 629 O O . TYR A 1 79 ? -4.585 2.606 -4.540 1.00 92.62 79 TYR A O 1
ATOM 637 N N . MET A 1 80 ? -6.504 3.688 -4.987 1.00 93.62 80 MET A N 1
ATOM 638 C CA . MET A 1 80 ? -6.191 3.984 -6.384 1.00 93.62 80 MET A CA 1
ATOM 639 C C . MET A 1 80 ? -4.946 4.873 -6.491 1.00 93.62 80 MET A C 1
ATOM 641 O O . MET A 1 80 ? -4.060 4.597 -7.303 1.00 93.62 80 MET A O 1
ATOM 645 N N . HIS A 1 81 ? -4.835 5.914 -5.659 1.00 91.50 81 HIS A N 1
ATOM 646 C CA . HIS A 1 81 ? -3.668 6.797 -5.677 1.00 91.50 81 HIS A CA 1
ATOM 647 C C . HIS A 1 81 ? -2.373 6.084 -5.280 1.00 91.50 81 HIS A C 1
ATOM 649 O O . HIS A 1 81 ? -1.349 6.307 -5.930 1.00 91.50 81 HIS A O 1
ATOM 655 N N . ALA A 1 82 ? -2.418 5.202 -4.278 1.00 89.62 82 ALA A N 1
ATOM 656 C CA . ALA A 1 82 ? -1.281 4.366 -3.913 1.00 89.62 82 ALA A CA 1
ATOM 657 C C . ALA A 1 82 ? -0.870 3.452 -5.077 1.00 89.62 82 ALA A C 1
ATOM 659 O O . ALA A 1 82 ? 0.283 3.488 -5.510 1.00 89.62 82 ALA A O 1
ATOM 660 N N . ALA A 1 83 ? -1.826 2.714 -5.656 1.00 89.44 83 ALA A N 1
ATOM 661 C CA . ALA A 1 83 ? -1.577 1.822 -6.788 1.00 89.44 83 ALA A CA 1
ATOM 662 C C . ALA A 1 83 ? -0.980 2.564 -7.995 1.00 89.44 83 ALA A C 1
ATOM 664 O O . ALA A 1 83 ? -0.011 2.097 -8.595 1.00 89.44 83 ALA A O 1
ATOM 665 N N . GLN A 1 84 ? -1.505 3.746 -8.328 1.00 88.56 84 GLN A N 1
ATOM 666 C CA . GLN A 1 84 ? -0.967 4.575 -9.405 1.00 88.56 84 GLN A CA 1
ATOM 667 C C . GLN A 1 84 ? 0.439 5.095 -9.081 1.00 88.56 84 GLN A C 1
ATOM 669 O O . GLN A 1 84 ? 1.302 5.103 -9.958 1.00 88.56 84 GLN A O 1
ATOM 674 N N . GLY A 1 85 ? 0.686 5.519 -7.838 1.00 85.00 85 GLY A N 1
ATOM 675 C CA . GLY A 1 85 ? 1.999 5.975 -7.380 1.00 85.00 85 GLY A CA 1
ATOM 676 C C . GLY A 1 85 ? 3.065 4.896 -7.545 1.00 85.00 85 GLY A C 1
ATOM 677 O O . GLY A 1 85 ? 4.094 5.140 -8.175 1.00 85.00 85 GLY A O 1
ATOM 678 N N . TRP A 1 86 ? 2.773 3.684 -7.078 1.00 83.94 86 TRP A N 1
ATOM 679 C CA . TRP A 1 86 ? 3.661 2.531 -7.226 1.00 83.94 86 TRP A CA 1
ATOM 680 C C . TRP A 1 86 ? 3.827 2.113 -8.692 1.00 83.94 86 TRP A C 1
ATOM 682 O O . TRP A 1 86 ? 4.926 1.782 -9.120 1.00 83.94 86 TRP A O 1
ATOM 692 N N . MET A 1 87 ? 2.778 2.183 -9.515 1.00 82.88 87 MET A N 1
ATOM 693 C CA . MET A 1 87 ? 2.899 1.908 -10.952 1.00 82.88 87 MET A CA 1
ATOM 694 C C . MET A 1 87 ? 3.700 2.976 -11.709 1.00 82.88 87 MET A C 1
ATOM 696 O O . MET A 1 87 ? 4.351 2.653 -12.699 1.00 82.88 87 MET A O 1
ATOM 700 N N . ASN A 1 88 ? 3.716 4.232 -11.258 1.00 81.00 88 ASN A N 1
ATOM 701 C CA . ASN A 1 88 ? 4.529 5.288 -11.872 1.00 81.00 88 ASN A CA 1
ATOM 702 C C . ASN A 1 88 ? 6.035 5.083 -11.640 1.00 81.00 88 ASN A C 1
ATOM 704 O O . ASN A 1 88 ? 6.854 5.555 -12.432 1.00 81.00 88 ASN A O 1
ATOM 708 N N . GLU A 1 89 ? 6.417 4.348 -10.593 1.00 73.38 89 GLU A N 1
ATOM 709 C CA . GLU A 1 89 ? 7.802 3.922 -10.377 1.00 73.38 89 GLU A CA 1
ATOM 710 C C . GLU A 1 89 ? 8.285 2.921 -11.442 1.00 73.38 89 GLU A C 1
ATOM 712 O O . GLU A 1 89 ? 9.492 2.767 -11.617 1.00 73.38 89 GLU A O 1
ATOM 717 N N . ALA A 1 90 ? 7.386 2.325 -12.241 1.00 63.59 90 ALA A N 1
ATOM 718 C CA . ALA A 1 90 ? 7.747 1.469 -13.375 1.00 63.59 90 ALA A CA 1
ATOM 719 C C . ALA A 1 90 ? 8.747 2.119 -14.331 1.00 63.59 90 ALA A C 1
ATOM 721 O O . ALA A 1 90 ? 9.638 1.451 -14.846 1.00 63.59 90 ALA A O 1
ATOM 722 N N . ALA A 1 91 ? 8.605 3.426 -14.567 1.00 62.88 91 ALA A N 1
ATOM 723 C CA . ALA A 1 91 ? 9.492 4.175 -15.452 1.00 62.88 91 ALA A CA 1
ATOM 724 C C . ALA A 1 91 ? 10.917 4.323 -14.888 1.00 62.88 91 ALA A C 1
ATOM 726 O O . ALA A 1 91 ? 11.838 4.634 -15.639 1.00 62.88 91 ALA A O 1
ATOM 727 N N . LYS A 1 92 ? 11.085 4.119 -13.576 1.00 58.44 92 LYS A N 1
ATOM 728 C CA . LYS A 1 92 ? 12.357 4.205 -12.849 1.00 58.44 92 LYS A CA 1
ATOM 729 C C . LYS A 1 92 ? 12.989 2.834 -12.597 1.00 58.44 92 LYS A C 1
ATOM 731 O O . LYS A 1 92 ? 14.117 2.788 -12.124 1.00 58.44 92 LYS A O 1
ATOM 736 N N . TYR A 1 93 ? 12.266 1.746 -12.871 1.00 51.75 93 TYR A N 1
ATOM 737 C CA . TYR A 1 93 ? 12.743 0.382 -12.677 1.00 51.75 93 TYR A CA 1
ATOM 738 C C . TYR A 1 93 ? 13.294 -0.185 -13.984 1.00 51.75 93 TYR A C 1
ATOM 740 O O . TYR A 1 93 ? 12.569 -0.330 -14.972 1.00 51.75 93 TYR A O 1
ATOM 748 N N . HIS A 1 94 ? 14.571 -0.553 -13.981 1.00 60.00 94 HIS A N 1
ATOM 749 C CA . HIS A 1 94 ? 15.285 -1.071 -15.147 1.00 60.00 94 HIS A CA 1
ATOM 750 C C . HIS A 1 94 ? 15.601 -2.573 -15.040 1.00 60.00 94 HIS A C 1
ATOM 752 O O . HIS A 1 94 ? 16.299 -3.114 -15.896 1.00 60.00 94 HIS A O 1
ATOM 758 N N . GLY A 1 95 ? 15.036 -3.268 -14.045 1.00 55.66 95 GLY A N 1
ATOM 759 C CA . GLY A 1 95 ? 15.199 -4.714 -13.850 1.00 55.66 95 GLY A CA 1
ATOM 760 C C . GLY A 1 95 ? 16.271 -5.089 -12.828 1.00 55.66 95 GLY A C 1
ATOM 761 O O . GLY A 1 95 ? 16.764 -6.216 -12.839 1.00 55.66 95 GLY A O 1
ATOM 762 N N . GLU A 1 96 ? 16.645 -4.159 -11.956 1.00 55.16 96 GLU A N 1
ATOM 763 C CA . GLU A 1 96 ? 17.616 -4.380 -10.893 1.00 55.16 96 GLU A CA 1
ATOM 764 C C . GLU A 1 96 ? 17.125 -5.436 -9.887 1.00 55.16 96 GLU A C 1
ATOM 766 O O . GLU A 1 96 ? 15.923 -5.577 -9.625 1.00 55.16 96 GLU A O 1
ATOM 771 N N . ALA A 1 97 ? 18.069 -6.194 -9.319 1.00 47.75 97 ALA A N 1
ATOM 772 C CA . ALA A 1 97 ? 17.785 -7.136 -8.243 1.00 47.75 97 ALA A CA 1
ATOM 773 C C . ALA A 1 97 ? 17.402 -6.376 -6.960 1.00 47.75 97 ALA A C 1
ATOM 775 O O . ALA A 1 97 ? 18.043 -5.381 -6.616 1.00 47.75 97 ALA A O 1
ATOM 776 N N . ILE A 1 98 ? 16.375 -6.854 -6.245 1.00 50.09 98 ILE A N 1
ATOM 777 C CA . ILE A 1 98 ? 15.928 -6.248 -4.979 1.00 50.09 98 ILE A CA 1
ATOM 778 C C . ILE A 1 98 ? 17.086 -6.248 -3.973 1.00 50.09 98 ILE A C 1
ATOM 780 O O . ILE A 1 98 ? 17.741 -7.277 -3.787 1.00 50.09 98 ILE A O 1
ATOM 784 N N . GLY A 1 99 ? 17.356 -5.099 -3.345 1.00 48.34 99 GLY A N 1
ATOM 785 C CA . GLY A 1 99 ? 18.475 -4.933 -2.414 1.00 48.34 99 GLY A CA 1
ATOM 786 C C . GLY A 1 99 ? 19.823 -4.617 -3.072 1.00 48.34 99 GLY A C 1
ATOM 787 O O . GLY A 1 99 ? 20.816 -4.452 -2.365 1.00 48.34 99 GLY A O 1
ATOM 788 N N . GLN A 1 100 ? 19.894 -4.541 -4.407 1.00 45.91 100 GLN A N 1
ATOM 789 C CA . GLN A 1 100 ? 21.107 -4.157 -5.148 1.00 45.91 100 GLN A CA 1
ATOM 790 C C . GLN A 1 100 ? 20.928 -2.890 -5.992 1.00 45.91 100 GLN A C 1
ATOM 792 O O . GLN A 1 100 ? 21.697 -2.638 -6.921 1.00 45.91 100 GLN A O 1
ATOM 797 N N . GLY A 1 101 ? 19.939 -2.064 -5.653 1.00 52.59 101 GLY A N 1
ATOM 798 C CA . GLY A 1 101 ? 19.673 -0.822 -6.358 1.00 52.59 101 GLY A CA 1
ATOM 799 C C . GLY A 1 101 ? 19.005 0.239 -5.488 1.00 52.59 101 GLY A C 1
ATOM 800 O O . GLY A 1 101 ? 19.087 0.193 -4.263 1.00 52.59 101 GLY A O 1
ATOM 801 N N . ASN A 1 102 ? 18.391 1.250 -6.105 1.00 53.59 102 ASN A N 1
ATOM 802 C CA . ASN A 1 102 ? 17.734 2.323 -5.361 1.00 53.59 102 ASN A CA 1
ATOM 803 C C . ASN A 1 102 ? 16.335 1.876 -4.918 1.00 53.59 102 ASN A C 1
ATOM 805 O O . ASN A 1 102 ? 15.327 2.302 -5.481 1.00 53.59 102 ASN A O 1
ATOM 809 N N . ASP A 1 103 ? 16.287 1.023 -3.893 1.00 55.06 103 ASP A N 1
ATOM 810 C CA . ASP A 1 103 ? 15.047 0.480 -3.326 1.00 55.06 103 ASP A CA 1
ATOM 811 C C . ASP A 1 103 ? 14.076 1.596 -2.883 1.00 55.06 103 ASP A C 1
ATOM 813 O O . ASP A 1 103 ? 12.863 1.419 -2.911 1.00 55.06 103 ASP A O 1
ATOM 817 N N . SER A 1 104 ? 14.592 2.789 -2.562 1.00 57.84 104 SER A N 1
ATOM 818 C CA . SER A 1 104 ? 13.789 3.978 -2.244 1.00 57.84 104 SER A CA 1
ATOM 819 C C . SER A 1 104 ? 13.096 4.604 -3.468 1.00 57.84 104 SER A C 1
ATOM 821 O O . SER A 1 104 ? 12.093 5.298 -3.316 1.00 57.84 104 SER A O 1
ATOM 823 N N . ALA A 1 105 ? 13.608 4.382 -4.684 1.00 56.03 105 ALA A N 1
ATOM 824 C CA . ALA A 1 105 ? 13.096 4.989 -5.915 1.00 56.03 105 ALA A CA 1
ATOM 825 C C . ALA A 1 105 ? 12.129 4.102 -6.717 1.00 56.03 105 ALA A C 1
ATOM 827 O O . ALA A 1 105 ? 11.349 4.651 -7.501 1.00 56.03 105 ALA A O 1
ATOM 828 N N . TYR A 1 106 ? 12.208 2.775 -6.568 1.00 54.28 106 TYR A N 1
ATOM 829 C CA . TYR A 1 106 ? 11.384 1.812 -7.320 1.00 54.28 106 TYR A CA 1
ATOM 830 C C . TYR A 1 106 ? 11.007 0.538 -6.548 1.00 54.28 106 TYR A C 1
ATOM 832 O O . TYR A 1 106 ? 10.516 -0.432 -7.139 1.00 54.28 106 TYR A O 1
ATOM 840 N N . GLY A 1 107 ? 11.265 0.502 -5.239 1.00 55.91 107 GLY A N 1
ATOM 841 C CA . GLY A 1 107 ? 10.968 -0.657 -4.401 1.00 55.91 107 GLY A CA 1
ATOM 842 C C . GLY A 1 107 ? 9.481 -0.993 -4.349 1.00 55.91 107 GLY A C 1
ATOM 843 O O . GLY A 1 107 ? 9.141 -2.168 -4.219 1.00 55.91 107 GLY A O 1
ATOM 844 N N . HIS A 1 108 ? 8.590 -0.011 -4.529 1.00 65.12 108 HIS A N 1
ATOM 845 C CA . HIS A 1 108 ? 7.164 -0.300 -4.547 1.00 65.12 108 HIS A CA 1
ATOM 846 C C . HIS A 1 108 ? 6.737 -0.951 -5.863 1.00 65.12 108 HIS A C 1
ATOM 848 O O . HIS A 1 108 ? 5.966 -1.914 -5.860 1.00 65.12 108 HIS A O 1
ATOM 854 N N . TYR A 1 109 ? 7.267 -0.487 -6.997 1.00 54.78 109 TYR A N 1
ATOM 855 C CA . TYR A 1 109 ? 6.969 -1.107 -8.290 1.00 54.78 109 TYR A CA 1
ATOM 856 C C . TYR A 1 109 ? 7.458 -2.554 -8.391 1.00 54.78 109 TYR A C 1
ATOM 858 O O . TYR A 1 109 ? 6.746 -3.410 -8.922 1.00 54.78 109 TYR A O 1
ATOM 866 N N . SER A 1 110 ? 8.663 -2.848 -7.892 1.00 57.97 110 SER A N 1
ATOM 867 C CA . SER A 1 110 ? 9.242 -4.191 -8.005 1.00 57.97 110 SER A CA 1
ATOM 868 C C . SER A 1 110 ? 8.397 -5.250 -7.280 1.00 57.97 110 SER A C 1
ATOM 870 O O . SER A 1 110 ? 8.290 -6.375 -7.778 1.00 57.97 110 SER A O 1
ATOM 872 N N . GLN A 1 111 ? 7.706 -4.876 -6.194 1.00 62.06 111 GLN A N 1
ATOM 873 C CA . GLN A 1 111 ? 6.758 -5.743 -5.481 1.00 62.06 111 GLN A CA 1
ATOM 874 C C . GLN A 1 111 ? 5.452 -6.006 -6.246 1.00 62.06 111 GLN A C 1
ATOM 876 O O . GLN A 1 111 ? 4.845 -7.052 -6.053 1.00 62.06 111 GLN A O 1
ATOM 881 N N . LEU A 1 112 ? 5.025 -5.119 -7.151 1.00 55.66 112 LEU A N 1
ATOM 882 C CA . LEU A 1 112 ? 3.833 -5.333 -7.990 1.00 55.66 112 LEU A CA 1
ATOM 883 C C . LEU A 1 112 ? 4.098 -6.270 -9.189 1.00 55.66 112 LEU A C 1
ATOM 885 O O . LEU A 1 112 ? 3.162 -6.745 -9.846 1.00 55.66 112 LEU A O 1
ATOM 889 N N . GLY A 1 113 ? 5.376 -6.520 -9.491 1.00 57.09 113 GLY A N 1
ATOM 890 C CA . GLY A 1 113 ? 5.865 -7.184 -10.698 1.00 57.09 113 GLY A CA 1
ATOM 891 C C . GLY A 1 113 ? 6.251 -8.672 -10.541 1.00 57.09 113 GLY A C 1
ATOM 892 O O . GLY A 1 113 ? 5.631 -9.401 -9.763 1.00 57.09 113 GLY A O 1
ATOM 893 N N . PRO A 1 114 ? 7.239 -9.162 -11.326 1.00 48.78 114 PRO A N 1
ATOM 894 C CA . PRO A 1 114 ? 7.509 -10.594 -11.551 1.00 48.78 114 PRO A CA 1
ATOM 895 C C . PRO A 1 114 ? 8.026 -11.373 -10.330 1.00 48.78 114 PRO A C 1
ATOM 897 O O . PRO A 1 114 ? 8.235 -12.579 -10.421 1.00 48.78 114 PRO A O 1
ATOM 900 N N . TRP A 1 115 ? 8.239 -10.716 -9.191 1.00 47.94 115 TRP A N 1
ATOM 901 C CA . TRP A 1 115 ? 8.830 -11.327 -7.999 1.00 47.94 115 TRP A CA 1
ATOM 902 C C . TRP A 1 115 ? 7.805 -11.915 -7.016 1.00 47.94 115 TRP A C 1
ATOM 904 O O . TRP A 1 115 ? 8.215 -12.584 -6.078 1.00 47.94 115 TRP A O 1
ATOM 914 N N . ILE A 1 116 ? 6.493 -11.741 -7.246 1.00 44.88 116 ILE A N 1
ATOM 915 C CA . ILE A 1 116 ? 5.440 -12.440 -6.473 1.00 44.88 116 ILE A CA 1
ATOM 916 C C . ILE A 1 116 ? 5.431 -13.963 -6.758 1.00 44.88 116 ILE A C 1
ATOM 918 O O . ILE A 1 116 ? 4.864 -14.726 -5.985 1.00 44.88 116 ILE A O 1
ATOM 922 N N . GLU A 1 117 ? 6.074 -14.433 -7.836 1.00 33.50 117 GLU A N 1
ATOM 923 C CA . GLU A 1 117 ? 5.977 -15.829 -8.306 1.00 33.50 117 GLU A CA 1
ATOM 924 C C . GLU A 1 117 ? 7.279 -16.657 -8.179 1.00 33.50 117 GLU A C 1
ATOM 926 O O . GLU A 1 117 ? 7.446 -17.629 -8.916 1.00 33.50 117 GLU A O 1
ATOM 931 N N . LYS A 1 118 ? 8.212 -16.308 -7.279 1.00 33.50 118 LYS A N 1
ATOM 932 C CA . LYS A 1 118 ? 9.384 -17.162 -6.987 1.00 33.50 118 LYS A CA 1
ATOM 933 C C . LYS A 1 118 ? 9.327 -17.804 -5.611 1.00 33.50 118 LYS A C 1
ATOM 935 O O . LYS A 1 118 ? 9.149 -17.053 -4.631 1.00 33.50 118 LYS A O 1
#

Organism: NCBI:txid386627